Protein AF-A0AAI8VKL4-F1 (afdb_monomer_lite)

Sequence (130 aa):
MTPAQGNLREASFRRLFPVQVARALAAQLAIAVSLVHSQGIVHGDIHSGSILVKLDSTLDHLSVDQFREEYGKPEIVPIRRVDGQPLPPNVPSHAVMPLYLGKKAQDFTLDDARGLVLSDFGEAFAPGTE

Radius of gyration: 19.08 Å; chains: 1; bounding box: 37×41×52 Å

Foldseek 3Di:
DFDFLAFQVVQAPVHAADPVLVVLLVVVVVVQQVVCVVVLKHLQDDDRRQKTFGDPPCVVVDDPVRCCVVQNDWDKAADADPVRDDDDPPDDRIDTHDTNSDHHNHPDDSVRSVRIDGGDSVRMDGPPPD

InterPro domains:
  IPR000719 Protein kinase domain [PS50011] (1-130)
  IPR011009 Protein kinase-like domain superfamily [SSF56112] (5-124)

Secondary structure (DSSP, 8-state):
-PPEEEEHHHHTTT----HHHHHHHHHHHHHHHHHHHHTT-B-S---TTTEEEEPPGGGGG--HHHHHHHH-PPPEEE---TT-PPPPTTS-SEEEPPP--PPPGGG--HHHHHTEEE---TT-B-TT--

Organism: NCBI:txid933095

Structure (mmCIF, N/CA/C/O backbone):
data_AF-A0AAI8VKL4-F1
#
_entry.id   AF-A0AAI8VKL4-F1
#
loop_
_atom_site.group_PDB
_atom_site.id
_atom_site.type_symbol
_atom_site.label_atom_id
_atom_site.label_alt_id
_atom_site.label_comp_id
_atom_site.label_asym_id
_atom_site.label_entity_id
_atom_site.label_seq_id
_atom_site.pdbx_PDB_ins_code
_atom_site.Cartn_x
_atom_site.Cartn_y
_atom_site.Cartn_z
_atom_site.occupancy
_atom_site.B_iso_or_equiv
_atom_site.auth_seq_id
_atom_site.auth_comp_id
_atom_site.auth_asym_id
_atom_site.auth_atom_id
_atom_site.pdbx_PDB_model_num
ATOM 1 N N . MET A 1 1 ? 10.681 4.540 11.045 1.00 61.41 1 MET A N 1
ATOM 2 C CA . MET A 1 1 ? 9.247 4.309 10.764 1.00 61.41 1 MET A CA 1
ATOM 3 C C . MET A 1 1 ? 9.203 3.229 9.706 1.00 61.41 1 MET A C 1
ATOM 5 O O . MET A 1 1 ? 9.877 3.406 8.702 1.00 61.41 1 MET A O 1
ATOM 9 N N . THR A 1 2 ? 8.518 2.113 9.950 1.00 71.88 2 THR A N 1
ATOM 10 C CA . THR A 1 2 ? 8.463 1.019 8.971 1.00 71.88 2 THR A CA 1
ATOM 11 C C . THR A 1 2 ? 7.695 1.480 7.729 1.00 71.88 2 THR A C 1
ATOM 13 O O . THR A 1 2 ? 6.616 2.060 7.900 1.00 71.88 2 THR A O 1
ATOM 16 N N . PRO A 1 3 ? 8.229 1.289 6.510 1.00 80.25 3 PRO A N 1
ATOM 17 C CA . PRO A 1 3 ? 7.536 1.682 5.289 1.00 80.25 3 PRO A CA 1
ATOM 18 C C . PRO A 1 3 ? 6.210 0.925 5.130 1.00 80.25 3 PRO A C 1
ATOM 20 O O . PRO A 1 3 ? 6.002 -0.143 5.707 1.00 80.25 3 PRO A O 1
ATOM 23 N N . ALA A 1 4 ? 5.297 1.486 4.340 1.00 85.25 4 ALA A N 1
ATOM 24 C CA . ALA A 1 4 ? 4.115 0.756 3.904 1.00 85.25 4 ALA A CA 1
ATOM 25 C C . ALA A 1 4 ? 4.487 -0.234 2.791 1.00 85.25 4 ALA A C 1
ATOM 27 O O . ALA A 1 4 ? 5.263 0.088 1.895 1.00 85.25 4 ALA A O 1
ATOM 28 N N . GLN A 1 5 ? 3.898 -1.423 2.843 1.00 86.25 5 GLN A N 1
ATOM 29 C CA . GLN A 1 5 ? 4.032 -2.479 1.845 1.00 86.25 5 GLN A CA 1
ATOM 30 C C . GLN A 1 5 ? 3.258 -2.163 0.560 1.00 86.25 5 GLN A C 1
ATOM 32 O O . GLN A 1 5 ? 3.661 -2.554 -0.533 1.00 86.25 5 GLN A O 1
ATOM 37 N N . GLY A 1 6 ? 2.134 -1.463 0.694 1.00 89.94 6 GLY A N 1
ATOM 38 C CA . GLY A 1 6 ? 1.263 -1.074 -0.408 1.00 89.94 6 GLY A CA 1
ATOM 39 C C . GLY A 1 6 ? -0.116 -0.654 0.090 1.00 89.94 6 GLY A C 1
ATOM 40 O O . GLY A 1 6 ? -0.393 -0.689 1.293 1.00 89.94 6 GLY A O 1
ATOM 41 N N . ASN A 1 7 ? -0.980 -0.259 -0.845 1.00 93.81 7 ASN A N 1
ATOM 42 C CA . ASN A 1 7 ? -2.368 0.111 -0.570 1.00 93.81 7 ASN A CA 1
ATOM 43 C C . ASN A 1 7 ? -3.342 -1.055 -0.833 1.00 93.81 7 ASN A C 1
ATOM 45 O O . ASN A 1 7 ? -3.050 -1.993 -1.585 1.00 93.81 7 ASN A O 1
ATOM 49 N N . LEU A 1 8 ? -4.536 -0.995 -0.234 1.00 95.00 8 LEU A N 1
ATOM 50 C CA . LEU A 1 8 ? -5.555 -2.033 -0.417 1.00 95.00 8 LEU A CA 1
ATOM 51 C C . LEU A 1 8 ? -6.110 -2.085 -1.850 1.00 95.00 8 LEU A C 1
ATOM 53 O O . LEU A 1 8 ? -6.595 -3.140 -2.272 1.00 95.00 8 LEU A O 1
ATOM 57 N N . ARG A 1 9 ? -6.043 -0.987 -2.615 1.00 94.69 9 ARG A N 1
ATOM 58 C CA . ARG A 1 9 ? -6.493 -0.940 -4.018 1.00 94.69 9 ARG A CA 1
ATOM 59 C C . ARG A 1 9 ? -5.671 -1.878 -4.901 1.00 94.69 9 ARG A C 1
ATOM 61 O O . ARG A 1 9 ? -6.241 -2.655 -5.662 1.00 94.69 9 ARG A O 1
ATOM 68 N N . GLU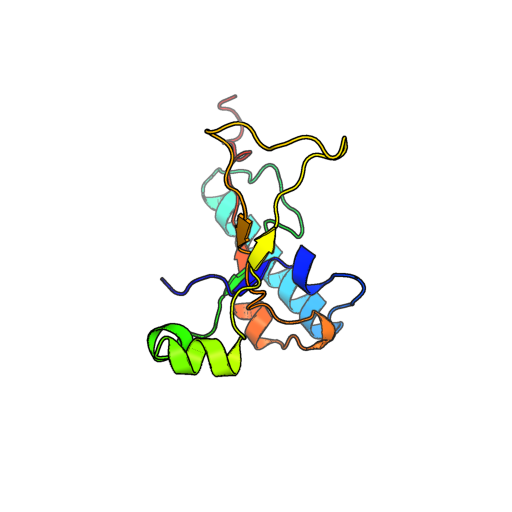 A 1 10 ? -4.350 -1.841 -4.780 1.00 92.12 10 GLU A N 1
ATOM 69 C CA . GLU A 1 10 ? -3.447 -2.730 -5.512 1.00 92.12 10 GLU A CA 1
ATOM 70 C C . GLU A 1 10 ? -3.567 -4.175 -5.024 1.00 92.12 10 GLU A C 1
ATOM 72 O O . GLU A 1 10 ? -3.681 -5.091 -5.838 1.00 92.12 10 GLU A O 1
ATOM 77 N N . ALA A 1 11 ? -3.643 -4.381 -3.703 1.00 92.94 11 ALA A N 1
ATOM 78 C CA . ALA A 1 11 ? -3.808 -5.713 -3.120 1.00 92.94 11 ALA A CA 1
ATOM 79 C C . ALA A 1 11 ? -5.084 -6.423 -3.605 1.00 92.94 11 ALA A C 1
ATOM 81 O O . ALA A 1 11 ? -5.086 -7.634 -3.841 1.00 92.94 11 ALA A O 1
ATOM 82 N N . SER A 1 12 ? -6.181 -5.678 -3.764 1.00 92.75 12 SER A N 1
ATOM 83 C CA . SER A 1 12 ? -7.497 -6.212 -4.136 1.00 92.75 12 SER A CA 1
ATOM 84 C C . SER A 1 12 ? -7.752 -6.292 -5.641 1.00 92.75 12 SER A C 1
ATOM 86 O O . SER A 1 12 ? -8.855 -6.660 -6.051 1.00 92.75 12 SER A O 1
ATOM 88 N N . PHE A 1 13 ? -6.760 -6.019 -6.497 1.00 88.88 13 PHE A N 1
ATOM 89 C CA . PHE A 1 13 ? -6.954 -6.066 -7.946 1.00 88.88 13 PHE A CA 1
ATOM 90 C C . PHE A 1 13 ? -7.457 -7.446 -8.411 1.00 88.88 13 PHE A C 1
ATOM 92 O O . PHE A 1 13 ? -6.710 -8.423 -8.482 1.00 88.88 13 PHE A O 1
ATOM 99 N N . ARG A 1 14 ? -8.759 -7.520 -8.735 1.00 87.75 14 ARG A N 1
ATOM 100 C CA . ARG A 1 14 ? -9.504 -8.744 -9.096 1.00 87.75 14 ARG A CA 1
ATOM 101 C C . ARG A 1 14 ? -9.530 -9.839 -8.019 1.00 87.75 14 ARG A C 1
ATOM 103 O O . ARG A 1 14 ? -9.850 -10.982 -8.342 1.00 87.75 14 ARG A O 1
ATOM 110 N N . ARG A 1 15 ? -9.211 -9.525 -6.760 1.00 92.00 15 ARG A N 1
ATOM 111 C CA . ARG A 1 15 ? -9.158 -10.474 -5.634 1.00 92.00 15 ARG A CA 1
ATOM 112 C C . ARG A 1 15 ? -9.965 -9.955 -4.447 1.00 92.00 15 ARG A C 1
ATOM 114 O O . ARG A 1 15 ? -10.158 -8.756 -4.294 1.00 92.00 15 ARG A O 1
ATOM 121 N N . LEU A 1 16 ? -10.421 -10.871 -3.598 1.00 95.06 16 LEU A N 1
ATOM 122 C CA . LEU A 1 16 ? -11.138 -10.545 -2.366 1.00 95.06 16 LEU A CA 1
ATOM 123 C C . LEU A 1 16 ? -10.290 -10.926 -1.157 1.00 95.06 16 LEU A C 1
ATOM 125 O O . LEU A 1 16 ? -9.576 -11.929 -1.185 1.00 95.06 16 LEU A O 1
ATOM 129 N N . PHE A 1 17 ? -10.401 -10.136 -0.093 1.00 97.12 17 PHE A N 1
ATOM 130 C CA . PHE A 1 17 ? -9.826 -10.483 1.202 1.00 97.12 17 PHE A CA 1
ATOM 131 C C . PHE A 1 17 ? -10.620 -11.631 1.838 1.00 97.12 17 PHE A C 1
ATOM 133 O O . PHE A 1 17 ? -11.848 -11.677 1.691 1.00 97.12 17 PHE A O 1
ATOM 140 N N . PRO A 1 18 ? -9.974 -12.522 2.610 1.00 98.06 18 PRO A N 1
ATOM 141 C CA . PRO A 1 18 ? -10.692 -13.439 3.482 1.00 98.06 18 PRO A CA 1
ATOM 142 C C . PRO A 1 18 ? -11.652 -12.667 4.395 1.00 98.06 18 PRO A C 1
ATOM 144 O O . PRO A 1 18 ? -11.296 -11.625 4.941 1.00 98.06 18 PRO A O 1
ATOM 147 N N . VAL A 1 19 ? -12.869 -13.178 4.607 1.00 98.06 19 VAL A N 1
ATOM 148 C CA . VAL A 1 19 ? -13.931 -12.442 5.328 1.00 98.06 19 VAL A CA 1
ATOM 149 C C . VAL A 1 19 ? -13.509 -11.959 6.722 1.00 98.06 19 VAL A C 1
ATOM 151 O O . VAL A 1 19 ? -13.876 -10.864 7.144 1.00 98.06 19 VAL A O 1
ATOM 154 N N . GLN A 1 20 ? -12.703 -12.750 7.434 1.00 98.31 20 GLN A N 1
ATOM 155 C CA . GLN A 1 20 ? -12.194 -12.384 8.759 1.00 98.31 20 GLN A CA 1
ATOM 156 C C . GLN A 1 20 ? -11.184 -11.232 8.682 1.00 98.31 20 GLN A C 1
ATOM 158 O O . GLN A 1 20 ? -11.222 -10.327 9.510 1.00 98.31 20 GLN A O 1
ATOM 163 N N . VAL A 1 21 ? -10.338 -11.225 7.650 1.00 97.62 21 VAL A N 1
ATOM 164 C CA . VAL A 1 21 ? -9.383 -10.145 7.376 1.00 97.62 21 VAL A CA 1
ATOM 165 C C . VAL A 1 21 ? -10.120 -8.876 6.971 1.00 97.62 21 VAL A C 1
ATOM 167 O O . VAL A 1 21 ? -9.843 -7.820 7.524 1.00 97.62 21 VAL A O 1
ATOM 170 N N . ALA A 1 22 ? -11.105 -8.971 6.074 1.00 97.50 22 ALA A N 1
ATOM 171 C CA . ALA A 1 22 ? -11.922 -7.826 5.672 1.00 97.50 22 ALA A CA 1
ATOM 172 C C . ALA A 1 22 ? -12.605 -7.165 6.881 1.00 97.50 22 ALA A C 1
ATOM 174 O O . ALA A 1 22 ? -12.603 -5.943 7.012 1.00 97.50 22 ALA A O 1
ATOM 175 N N . ARG A 1 23 ? -13.135 -7.976 7.808 1.00 98.25 23 ARG A N 1
ATOM 176 C CA . ARG A 1 23 ? -13.722 -7.487 9.061 1.00 98.25 23 ARG A CA 1
ATOM 177 C C . ARG A 1 23 ? -12.686 -6.800 9.952 1.00 98.25 23 ARG A C 1
ATOM 179 O O . ARG A 1 23 ? -12.983 -5.746 10.507 1.00 98.25 23 ARG A O 1
ATOM 186 N N . ALA A 1 24 ? -11.491 -7.376 10.080 1.00 98.06 24 ALA A N 1
ATOM 187 C CA . ALA A 1 24 ? -10.406 -6.780 10.854 1.00 98.06 24 ALA A CA 1
ATOM 188 C C . ALA A 1 24 ? -9.941 -5.443 10.252 1.00 98.06 24 ALA A C 1
ATOM 190 O O . ALA A 1 24 ? -9.838 -4.464 10.983 1.00 98.06 24 ALA A O 1
ATOM 191 N N . LEU A 1 25 ? -9.751 -5.371 8.930 1.00 97.56 25 LEU A N 1
ATOM 192 C CA . LEU A 1 25 ? -9.403 -4.139 8.212 1.00 97.56 25 LEU A CA 1
ATOM 193 C C . LEU A 1 25 ? -10.468 -3.054 8.407 1.00 97.56 25 LEU A C 1
ATOM 195 O O . LEU A 1 25 ? -10.130 -1.920 8.729 1.00 97.56 25 LEU A O 1
ATOM 199 N N . ALA A 1 26 ? -11.753 -3.401 8.280 1.00 97.75 26 ALA A N 1
ATOM 200 C CA . ALA A 1 26 ? -12.849 -2.460 8.507 1.00 97.75 26 ALA A CA 1
ATOM 201 C C . A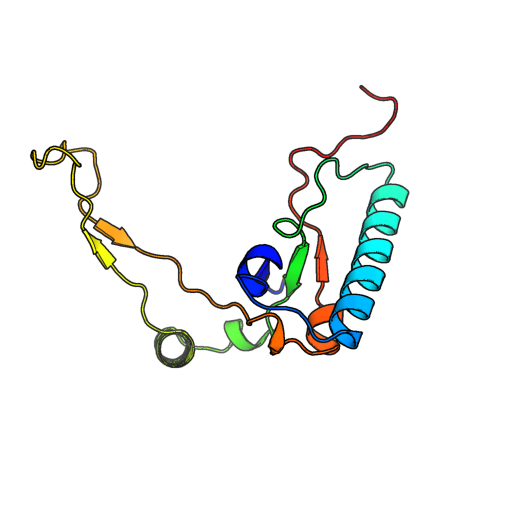LA A 1 26 ? -12.865 -1.923 9.950 1.00 97.75 26 ALA A C 1
ATOM 203 O O . ALA A 1 26 ? -13.037 -0.724 10.162 1.00 97.75 26 ALA A O 1
ATOM 204 N N . ALA A 1 27 ? -12.639 -2.793 10.941 1.00 98.06 27 ALA A N 1
ATOM 205 C CA . ALA A 1 27 ? -12.549 -2.386 12.340 1.00 98.06 27 ALA A CA 1
ATOM 206 C C . ALA A 1 27 ? -11.346 -1.461 12.601 1.00 98.06 27 ALA A C 1
ATOM 208 O O . ALA A 1 27 ? -11.497 -0.437 13.263 1.00 98.06 27 ALA A O 1
ATOM 209 N N . GLN A 1 28 ? -10.169 -1.783 12.056 1.00 97.94 28 GLN A N 1
ATOM 210 C CA . GLN A 1 28 ? -8.968 -0.953 12.198 1.00 97.94 28 GLN A CA 1
ATOM 211 C C . GLN A 1 28 ? -9.120 0.402 11.500 1.00 97.94 28 GLN A C 1
ATOM 213 O O . GLN A 1 28 ? -8.741 1.424 12.069 1.00 97.94 28 GLN A O 1
ATOM 218 N N . LEU A 1 29 ? -9.749 0.440 10.321 1.00 98.12 29 LEU A N 1
ATOM 219 C CA . LEU A 1 29 ? -10.065 1.690 9.635 1.00 98.12 29 LEU A CA 1
ATOM 220 C C . LEU A 1 29 ? -10.997 2.569 10.476 1.00 98.12 29 LEU A C 1
ATOM 222 O O . LEU A 1 29 ? -10.725 3.753 10.640 1.00 98.12 29 LEU A O 1
ATOM 226 N N . ALA A 1 30 ? -12.061 2.002 11.052 1.00 98.25 30 ALA A N 1
ATOM 227 C CA . ALA A 1 30 ? -12.974 2.755 11.912 1.00 98.25 30 ALA A CA 1
ATOM 228 C C . ALA A 1 30 ? -12.254 3.359 13.134 1.00 98.25 30 ALA A C 1
ATOM 230 O O . ALA A 1 30 ? -12.511 4.508 13.493 1.00 98.25 30 ALA A O 1
ATOM 231 N N . ILE A 1 31 ? -11.313 2.620 13.734 1.00 98.12 31 ILE A N 1
ATOM 232 C CA . ILE A 1 31 ? -10.465 3.125 14.824 1.00 98.12 31 ILE A CA 1
ATOM 233 C C . ILE A 1 31 ? -9.575 4.274 14.332 1.00 98.12 31 ILE A C 1
ATOM 235 O O . ILE A 1 31 ? -9.547 5.326 14.966 1.00 98.12 31 ILE A O 1
ATOM 239 N N . ALA A 1 32 ? -8.884 4.109 13.200 1.00 97.62 32 ALA A N 1
ATOM 240 C CA . ALA A 1 32 ? -8.018 5.145 12.636 1.00 97.62 32 ALA A CA 1
ATOM 241 C C . ALA A 1 32 ? -8.795 6.436 12.330 1.00 97.62 32 ALA A C 1
ATOM 243 O O . ALA A 1 32 ? -8.363 7.522 12.706 1.00 97.62 32 ALA A O 1
ATOM 244 N N . VAL A 1 33 ? -9.980 6.316 11.728 1.00 98.06 33 VAL A N 1
ATOM 245 C CA . VAL A 1 33 ? -10.874 7.450 11.454 1.00 98.06 33 VAL A CA 1
ATOM 246 C C . VAL A 1 33 ? -11.335 8.115 12.749 1.00 98.06 33 VAL A C 1
ATOM 248 O O . VAL A 1 33 ? -11.297 9.337 12.853 1.00 98.06 33 VAL A O 1
ATOM 251 N N . SER A 1 34 ? -11.704 7.336 13.770 1.00 98.25 34 SER A N 1
ATOM 252 C CA . SER A 1 34 ? -12.069 7.888 15.079 1.00 98.25 34 SER A CA 1
ATOM 253 C C . SER A 1 34 ? -10.924 8.679 15.719 1.00 98.25 34 SER A C 1
ATOM 255 O O . SER A 1 34 ? -11.188 9.687 16.370 1.00 98.25 34 SER A O 1
ATOM 257 N N . LEU A 1 35 ? -9.674 8.240 15.550 1.00 97.75 35 LEU A N 1
ATOM 258 C CA . LEU A 1 35 ? -8.495 8.960 16.039 1.00 97.75 35 LEU A CA 1
ATOM 259 C C . LEU A 1 35 ? -8.263 10.259 15.263 1.00 97.75 35 LEU A C 1
ATOM 261 O O . LEU A 1 35 ? -7.974 11.284 15.870 1.00 97.75 35 LEU A O 1
ATOM 265 N N . VAL A 1 36 ? -8.423 10.243 13.938 1.00 97.69 36 VAL A N 1
ATOM 266 C CA . VAL A 1 36 ? -8.348 11.456 13.106 1.00 97.69 36 VAL A CA 1
ATOM 267 C C . VAL A 1 36 ? -9.416 12.465 13.542 1.00 97.69 36 VAL A C 1
ATOM 269 O O . VAL A 1 36 ? -9.102 13.619 13.831 1.00 97.69 36 VAL A O 1
ATOM 272 N N . HIS A 1 37 ? -10.656 12.006 13.717 1.00 97.25 37 HIS A N 1
ATOM 273 C CA . HIS A 1 37 ? -11.763 12.844 14.177 1.00 97.25 37 HIS A CA 1
ATOM 274 C C . HIS A 1 37 ? -11.541 13.395 15.590 1.00 97.25 37 HIS A C 1
ATOM 276 O O . HIS A 1 37 ? -11.910 14.536 15.862 1.00 97.25 37 HIS A O 1
ATOM 282 N N . SER A 1 38 ? -10.906 12.639 16.495 1.00 97.62 38 SER A N 1
ATOM 283 C CA . SER A 1 38 ? -10.606 13.137 17.844 1.00 97.62 38 SER A CA 1
ATOM 284 C C . SER A 1 38 ? -9.574 14.270 17.851 1.00 97.62 38 SER A C 1
ATOM 286 O O . SER A 1 38 ? -9.458 14.966 18.853 1.00 97.62 38 SER A O 1
ATOM 288 N N . GLN A 1 39 ? -8.824 14.452 16.759 1.00 96.50 39 GLN A N 1
ATOM 289 C CA . GLN A 1 39 ? -7.934 15.600 16.556 1.00 96.50 39 GLN A CA 1
ATOM 290 C C . GLN A 1 39 ? -8.642 16.790 15.887 1.00 96.50 39 GLN A C 1
ATOM 292 O O . GLN A 1 39 ? -7.990 17.769 15.541 1.00 96.50 39 GLN A O 1
ATOM 297 N N . GLY A 1 40 ? -9.964 16.720 15.687 1.00 96.06 40 GLY A N 1
ATOM 298 C CA . GLY A 1 40 ? -10.730 17.763 15.002 1.00 96.06 40 GLY A CA 1
ATOM 299 C C . GLY A 1 40 ? -10.498 17.807 13.491 1.00 96.06 40 GLY A C 1
ATOM 300 O O . GLY A 1 40 ? -10.762 18.829 12.869 1.00 96.06 40 GLY A O 1
ATOM 301 N N . ILE A 1 41 ? -9.998 16.717 1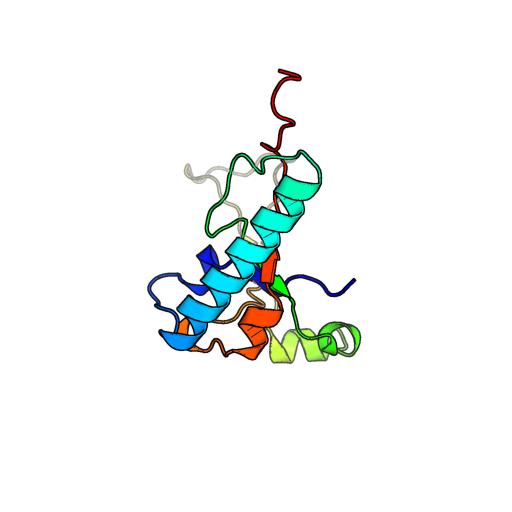2.903 1.00 97.00 41 ILE A N 1
ATOM 302 C CA . ILE A 1 41 ? -9.697 16.610 11.473 1.00 97.00 41 ILE A CA 1
ATOM 303 C C . ILE A 1 41 ? -10.714 15.667 10.830 1.00 97.00 41 ILE A C 1
ATOM 305 O O . ILE A 1 41 ? -11.042 14.624 11.391 1.00 97.00 41 ILE A O 1
ATOM 309 N N . VAL A 1 42 ? -11.190 16.004 9.637 1.00 97.38 42 VAL A N 1
ATOM 310 C CA . VAL A 1 42 ? -11.910 15.102 8.734 1.00 97.38 42 VAL A CA 1
ATOM 311 C C . VAL A 1 42 ? -10.969 14.756 7.588 1.00 97.38 42 VAL A C 1
ATOM 313 O O . VAL A 1 42 ? -10.340 15.639 7.019 1.00 97.38 42 VAL A O 1
ATOM 316 N N . HIS A 1 43 ? -10.850 13.470 7.253 1.00 97.75 43 HIS A N 1
ATOM 317 C CA . HIS A 1 43 ? -9.913 13.013 6.219 1.00 97.75 43 HIS A CA 1
ATOM 318 C C . HIS A 1 43 ? -10.270 13.509 4.805 1.00 97.75 43 HIS A C 1
ATOM 320 O O . HIS A 1 43 ? -9.383 13.696 3.982 1.00 97.75 43 HIS A O 1
ATOM 326 N N . GLY A 1 44 ? -11.560 13.673 4.501 1.00 95.94 44 GLY A N 1
ATOM 327 C CA . GLY A 1 44 ? -12.045 14.192 3.214 1.00 95.94 44 GLY A CA 1
ATOM 328 C C . GLY A 1 44 ? -12.085 13.172 2.072 1.00 95.94 44 GLY A C 1
ATOM 329 O O . GLY A 1 44 ? -13.079 13.129 1.359 1.00 95.94 44 GLY A O 1
ATOM 330 N N . ASP A 1 45 ? -11.084 12.291 1.959 1.00 96.69 45 ASP A N 1
ATOM 331 C CA . ASP A 1 45 ? -10.996 11.320 0.848 1.00 96.69 45 ASP A CA 1
ATOM 332 C C . ASP A 1 45 ? -10.593 9.887 1.274 1.00 96.69 45 ASP A C 1
ATOM 334 O O . ASP A 1 45 ? -9.485 9.393 1.045 1.00 96.69 45 ASP A O 1
ATOM 338 N N . ILE A 1 46 ? -11.488 9.192 1.985 1.00 97.38 46 ILE A N 1
ATOM 339 C CA . ILE A 1 46 ? -11.236 7.803 2.406 1.00 97.38 46 ILE A CA 1
ATOM 340 C C . ILE A 1 46 ? -11.591 6.845 1.270 1.00 97.38 46 ILE A C 1
ATOM 342 O O . ILE A 1 46 ? -12.758 6.664 0.920 1.00 97.38 46 ILE A O 1
ATOM 346 N N . HIS A 1 47 ? -10.586 6.132 0.770 1.00 95.62 47 HIS A N 1
ATOM 347 C CA . HIS A 1 47 ? -10.737 5.132 -0.278 1.00 95.62 47 HIS A CA 1
ATOM 348 C C . HIS A 1 47 ? -9.663 4.038 -0.165 1.00 95.62 47 HIS A C 1
ATOM 350 O O . HIS A 1 47 ? -8.677 4.169 0.552 1.00 95.62 47 HIS A O 1
ATOM 356 N N . SER A 1 48 ? -9.803 2.934 -0.904 1.00 94.69 48 SER A N 1
ATOM 357 C CA . SER A 1 48 ? -8.851 1.805 -0.822 1.00 94.69 48 SER A CA 1
ATOM 358 C C . SER A 1 48 ? -7.393 2.157 -1.168 1.00 94.69 48 SER A C 1
ATOM 360 O O . SER A 1 48 ? -6.490 1.425 -0.768 1.00 94.69 48 SER A O 1
ATOM 362 N N . GLY A 1 49 ? -7.148 3.263 -1.883 1.00 94.19 49 GLY A N 1
ATOM 363 C CA . GLY A 1 49 ? -5.803 3.769 -2.182 1.00 94.19 49 GLY A CA 1
ATOM 364 C C . GLY A 1 49 ? -5.128 4.505 -1.018 1.00 94.19 49 GLY A C 1
ATOM 365 O O . GLY A 1 49 ? -3.905 4.527 -0.955 1.00 94.19 49 GLY A O 1
ATOM 366 N N . SER A 1 50 ? -5.913 5.037 -0.076 1.00 96.56 50 SER A N 1
ATOM 367 C CA . SER A 1 50 ? -5.444 5.790 1.099 1.00 96.56 50 SER A CA 1
ATOM 368 C C . SER A 1 50 ? -5.311 4.900 2.337 1.00 96.56 50 SER A C 1
ATOM 370 O O . SER A 1 50 ? -4.829 5.331 3.382 1.00 96.56 50 SER A O 1
ATOM 372 N N . ILE A 1 51 ? -5.696 3.626 2.215 1.00 96.69 51 ILE A N 1
ATOM 373 C CA . ILE A 1 51 ? -5.527 2.611 3.250 1.00 96.69 51 ILE A CA 1
ATOM 374 C C . ILE A 1 51 ? -4.300 1.777 2.900 1.00 96.69 51 ILE A C 1
ATOM 376 O O . ILE A 1 51 ? -4.311 0.993 1.946 1.00 96.69 51 ILE A O 1
ATOM 380 N N . LEU A 1 52 ? -3.250 1.952 3.691 1.00 94.94 52 LEU A N 1
ATOM 381 C CA . LEU A 1 52 ? -1.971 1.276 3.555 1.00 94.94 52 LEU A CA 1
ATOM 382 C C . LEU A 1 52 ? -1.833 0.150 4.574 1.00 94.94 52 LEU A C 1
ATOM 384 O O . LEU A 1 52 ? -2.509 0.116 5.603 1.00 94.94 52 LEU A O 1
ATOM 388 N N . VAL A 1 53 ? -0.906 -0.757 4.298 1.00 92.31 53 VAL A N 1
ATOM 389 C CA . VAL A 1 53 ? -0.531 -1.857 5.189 1.00 92.31 53 VAL A CA 1
ATOM 390 C C . VAL A 1 53 ? 0.954 -1.732 5.464 1.00 92.31 53 VAL A C 1
ATOM 392 O O . VAL A 1 53 ? 1.733 -1.544 4.529 1.00 92.31 53 VAL A O 1
ATOM 395 N N . LYS A 1 54 ? 1.360 -1.782 6.732 1.00 89.44 54 LYS A N 1
ATOM 396 C CA . LYS A 1 54 ? 2.778 -1.779 7.098 1.00 89.44 54 LYS A CA 1
ATOM 397 C C . LYS A 1 54 ? 3.479 -2.987 6.506 1.00 89.44 54 LYS A C 1
ATOM 399 O O . LYS A 1 54 ? 2.942 -4.086 6.480 1.00 89.44 54 LYS A O 1
ATOM 404 N N . LEU A 1 55 ? 4.690 -2.740 6.050 1.00 82.31 55 LEU A N 1
ATOM 405 C CA . LEU A 1 55 ? 5.612 -3.772 5.631 1.00 82.31 55 LEU A CA 1
ATOM 406 C C . LEU A 1 55 ? 6.271 -4.382 6.857 1.00 82.31 55 LEU A C 1
ATOM 408 O O . LEU A 1 55 ? 6.478 -3.684 7.852 1.00 82.31 55 LEU A O 1
ATOM 412 N N . ASP A 1 56 ? 6.608 -5.663 6.792 1.00 73.62 56 ASP A N 1
ATOM 413 C CA . ASP A 1 56 ? 7.422 -6.264 7.838 1.00 73.62 56 ASP A CA 1
ATOM 414 C C . ASP A 1 56 ? 8.780 -5.556 7.919 1.00 73.62 56 ASP A C 1
ATOM 416 O O . ASP A 1 56 ? 9.362 -5.129 6.918 1.00 73.62 56 ASP A O 1
ATOM 420 N N . SER A 1 57 ? 9.303 -5.418 9.139 1.00 69.81 57 SER A N 1
ATOM 421 C CA . SER A 1 57 ? 10.548 -4.687 9.419 1.00 69.81 57 SER A CA 1
ATOM 422 C C . SER A 1 57 ? 11.805 -5.348 8.845 1.00 69.81 57 SER A C 1
ATOM 424 O O . SER A 1 57 ? 12.907 -4.849 9.047 1.00 69.81 57 SER A O 1
ATOM 426 N N . THR A 1 58 ? 11.667 -6.483 8.162 1.00 76.00 58 THR A N 1
ATOM 427 C CA . THR A 1 58 ? 12.776 -7.272 7.620 1.00 76.00 58 THR A CA 1
ATOM 428 C C . THR A 1 58 ? 13.465 -6.603 6.441 1.00 76.00 58 THR A C 1
ATOM 430 O O . THR A 1 58 ? 14.614 -6.928 6.153 1.00 76.00 58 THR A O 1
ATOM 433 N N . LEU A 1 59 ? 12.811 -5.641 5.791 1.00 80.88 59 LEU A N 1
ATOM 434 C CA . LEU A 1 59 ? 13.368 -4.961 4.627 1.00 80.88 59 LEU A CA 1
ATOM 435 C C . LEU A 1 59 ? 14.669 -4.212 4.916 1.00 80.88 59 LEU A C 1
ATOM 437 O O . LEU A 1 59 ? 15.581 -4.245 4.094 1.00 80.88 59 LEU A O 1
ATOM 441 N N . ASP A 1 60 ? 14.793 -3.629 6.109 1.00 82.69 60 ASP A N 1
ATOM 442 C CA . ASP A 1 60 ? 16.013 -2.944 6.553 1.00 82.69 60 ASP A CA 1
ATOM 443 C C . ASP A 1 60 ? 17.190 -3.917 6.784 1.00 82.69 60 ASP A C 1
ATOM 445 O O . ASP A 1 60 ? 18.322 -3.491 7.015 1.00 82.69 60 ASP A O 1
ATOM 449 N N . HIS A 1 61 ? 16.944 -5.231 6.742 1.00 87.38 61 HIS A N 1
ATOM 450 C CA . HIS A 1 61 ? 17.951 -6.278 6.933 1.00 87.38 61 HIS A CA 1
ATOM 451 C C . HIS A 1 61 ? 18.413 -6.929 5.625 1.00 87.38 61 HIS A C 1
ATOM 453 O O . HIS A 1 61 ? 19.357 -7.720 5.650 1.00 87.38 61 HIS A O 1
ATOM 459 N N . LEU A 1 62 ? 17.779 -6.613 4.493 1.00 89.06 62 LEU A N 1
ATOM 460 C CA . LEU A 1 62 ? 18.137 -7.172 3.193 1.00 89.06 62 LEU A CA 1
ATOM 461 C C . LEU A 1 62 ? 19.236 -6.339 2.526 1.00 89.06 62 LEU A C 1
ATOM 463 O O . LEU A 1 62 ? 19.158 -5.113 2.445 1.00 89.06 62 LEU A O 1
ATOM 467 N N . SER A 1 63 ? 20.248 -7.008 1.972 1.00 92.62 63 SER A N 1
ATOM 468 C CA . SER A 1 63 ? 21.124 -6.374 0.986 1.00 92.62 63 SER A CA 1
ATOM 469 C C . SER A 1 63 ? 20.353 -6.088 -0.310 1.00 92.62 63 SER A C 1
ATOM 471 O O . SER A 1 63 ? 19.310 -6.684 -0.577 1.00 92.62 63 SER A O 1
ATOM 473 N N . VAL A 1 64 ? 20.885 -5.213 -1.169 1.00 90.94 64 VAL A N 1
ATOM 474 C CA . VAL A 1 64 ? 20.265 -4.916 -2.477 1.00 90.94 64 VAL A CA 1
ATOM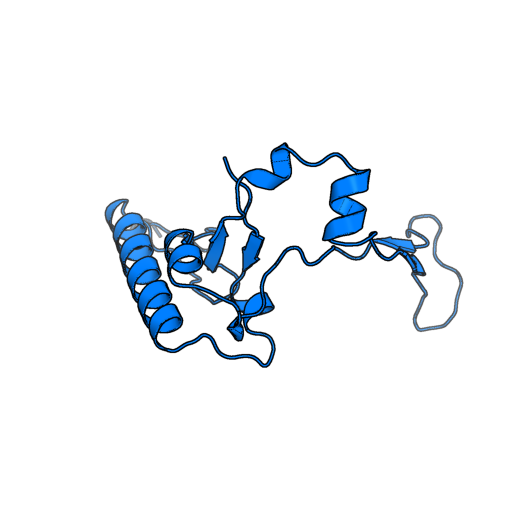 475 C C . VAL A 1 64 ? 20.098 -6.177 -3.331 1.00 90.94 64 VAL A C 1
ATOM 477 O O . VAL A 1 64 ? 19.110 -6.300 -4.055 1.00 90.94 64 VAL A O 1
ATOM 480 N N . ASP A 1 65 ? 21.043 -7.115 -3.256 1.00 93.00 65 ASP A N 1
ATOM 481 C CA . ASP A 1 65 ? 20.975 -8.354 -4.029 1.00 93.00 65 ASP A CA 1
ATOM 482 C C . ASP A 1 65 ? 19.930 -9.319 -3.460 1.00 93.00 65 ASP A C 1
ATOM 484 O O . ASP A 1 65 ? 19.145 -9.862 -4.232 1.00 93.00 65 ASP A O 1
ATOM 488 N N . GLN A 1 66 ? 19.837 -9.447 -2.131 1.00 93.12 66 GLN A N 1
ATOM 489 C CA . GLN A 1 66 ? 18.788 -10.243 -1.476 1.00 93.12 66 GLN A CA 1
ATOM 490 C C . GLN A 1 66 ? 17.394 -9.673 -1.753 1.00 93.12 66 GLN A C 1
ATOM 492 O O . GLN A 1 66 ? 16.485 -10.409 -2.119 1.00 93.12 66 GLN A O 1
ATOM 497 N N . PHE A 1 67 ? 17.242 -8.350 -1.670 1.00 89.69 67 PHE A N 1
ATOM 498 C CA . PHE A 1 67 ? 16.004 -7.666 -2.030 1.00 89.69 67 PHE A CA 1
ATOM 499 C C . PHE A 1 67 ? 15.584 -7.976 -3.473 1.00 89.69 67 PHE A C 1
ATOM 501 O O . PHE A 1 67 ? 14.418 -8.251 -3.742 1.00 89.69 67 PHE A O 1
ATOM 508 N N . ARG A 1 68 ? 16.531 -7.964 -4.418 1.00 90.38 68 ARG A N 1
ATOM 509 C CA . ARG A 1 68 ? 16.255 -8.280 -5.827 1.00 90.38 68 ARG A CA 1
ATOM 510 C C . ARG A 1 68 ? 15.959 -9.754 -6.068 1.00 90.38 68 ARG A C 1
ATOM 512 O O . ARG A 1 68 ? 15.265 -10.067 -7.031 1.00 90.38 68 ARG A O 1
ATOM 519 N N . GLU A 1 69 ? 16.517 -10.644 -5.259 1.00 91.69 69 GLU A N 1
ATOM 520 C CA . GLU A 1 69 ? 16.218 -12.073 -5.315 1.00 91.69 69 GLU A CA 1
ATOM 521 C C . GLU A 1 69 ? 14.801 -12.362 -4.804 1.00 91.69 69 GLU A C 1
ATOM 523 O O . GLU A 1 69 ? 14.075 -13.132 -5.427 1.00 91.69 69 GLU A O 1
ATOM 528 N N . GLU A 1 70 ? 14.376 -11.681 -3.739 1.00 88.12 70 GLU A N 1
ATOM 529 C CA . GLU A 1 70 ? 13.051 -11.850 -3.137 1.00 88.12 70 GLU A CA 1
ATOM 530 C C . GLU A 1 70 ? 11.935 -11.146 -3.929 1.00 88.12 70 GLU A C 1
ATOM 532 O O . GLU A 1 70 ? 10.913 -11.756 -4.244 1.00 88.12 70 GLU A O 1
ATOM 537 N N . TYR A 1 71 ? 12.130 -9.874 -4.288 1.00 86.94 71 TYR A N 1
ATOM 538 C CA . TYR A 1 71 ? 11.095 -9.020 -4.892 1.00 86.94 71 TYR A CA 1
ATOM 539 C C . TYR A 1 71 ? 1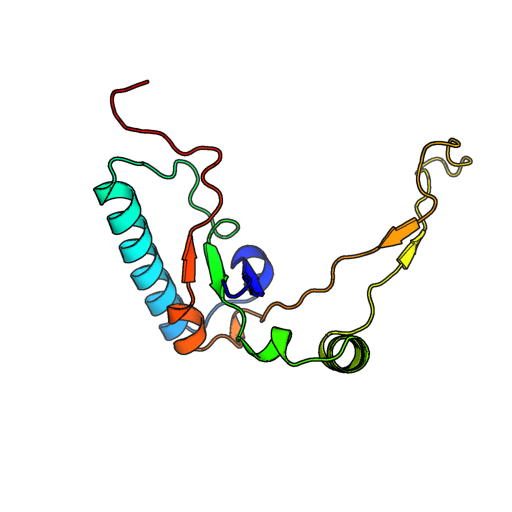1.270 -8.796 -6.398 1.00 86.94 71 TYR A C 1
ATOM 541 O O . TYR A 1 71 ? 10.408 -8.203 -7.050 1.00 86.94 71 TYR A O 1
ATOM 549 N N . GLY A 1 72 ? 12.372 -9.277 -6.971 1.00 90.50 72 GLY A N 1
ATOM 550 C CA . GLY A 1 72 ? 12.703 -9.109 -8.381 1.00 90.50 72 GLY A CA 1
ATOM 551 C C . GLY A 1 72 ? 13.534 -7.859 -8.682 1.00 90.50 72 GLY A C 1
ATOM 552 O O . GLY A 1 72 ? 13.799 -6.999 -7.841 1.00 90.50 72 GLY A O 1
ATOM 553 N N . LYS A 1 73 ? 13.978 -7.755 -9.939 1.00 90.94 73 LYS A N 1
ATOM 554 C CA . LYS A 1 73 ? 14.674 -6.570 -10.459 1.00 90.94 73 LYS A CA 1
ATOM 555 C C . LYS A 1 73 ? 13.661 -5.625 -11.109 1.00 90.94 73 LYS A C 1
ATOM 557 O O . LYS A 1 73 ? 12.765 -6.120 -11.791 1.00 90.94 73 LYS A O 1
ATOM 562 N N . PRO A 1 74 ? 13.810 -4.296 -10.958 1.00 89.44 74 PRO A N 1
ATOM 563 C CA . PRO A 1 74 ? 12.941 -3.345 -11.640 1.00 89.44 74 PRO A CA 1
ATOM 564 C C . PRO A 1 74 ? 12.971 -3.556 -13.153 1.00 89.44 74 PRO A C 1
ATOM 566 O O . PRO A 1 74 ? 14.040 -3.750 -13.740 1.00 89.44 74 PRO A O 1
ATOM 569 N N . GLU A 1 75 ? 11.803 -3.500 -13.782 1.00 92.50 75 GLU A N 1
ATOM 570 C CA . GLU A 1 75 ? 11.692 -3.590 -15.234 1.00 92.50 75 GLU A CA 1
ATOM 571 C C . GLU A 1 75 ? 12.024 -2.233 -15.862 1.00 92.50 75 GLU A C 1
ATOM 573 O O . GLU A 1 75 ? 11.534 -1.195 -15.417 1.00 92.50 75 GLU A O 1
ATOM 578 N N . ILE A 1 76 ? 12.855 -2.234 -16.905 1.00 95.06 76 ILE A N 1
ATOM 579 C CA . ILE A 1 76 ? 13.165 -1.034 -17.685 1.00 95.06 76 ILE A CA 1
ATOM 580 C C . ILE A 1 76 ? 12.423 -1.134 -19.011 1.00 95.06 76 ILE A C 1
ATOM 582 O O . ILE A 1 76 ? 12.686 -2.036 -19.806 1.00 95.06 76 ILE A O 1
ATOM 586 N N . VAL A 1 77 ? 11.527 -0.184 -19.266 1.00 96.19 77 VAL A N 1
ATOM 587 C CA . VAL A 1 77 ? 10.711 -0.141 -20.482 1.00 96.19 77 VAL A CA 1
ATOM 588 C C . VAL A 1 77 ? 11.105 1.054 -21.354 1.00 96.19 77 VAL A C 1
ATOM 590 O O . VAL A 1 77 ? 11.350 2.142 -20.827 1.00 96.19 77 VAL A O 1
ATOM 593 N N . PRO A 1 78 ? 11.191 0.899 -22.688 1.00 96.19 78 PRO A N 1
ATOM 594 C CA . PRO A 1 78 ? 11.497 2.015 -23.573 1.00 96.19 78 PRO A CA 1
ATOM 595 C C . PRO A 1 78 ? 10.311 2.977 -23.652 1.00 96.19 78 PRO A C 1
ATOM 597 O O . PRO A 1 78 ? 9.172 2.562 -23.869 1.00 96.19 78 PRO A O 1
ATOM 600 N N . ILE A 1 79 ? 10.587 4.274 -23.556 1.00 96.06 79 ILE A N 1
ATOM 601 C CA . ILE A 1 79 ? 9.596 5.311 -23.840 1.00 96.06 79 ILE A CA 1
ATOM 602 C C . ILE A 1 79 ? 9.586 5.537 -25.351 1.00 96.06 79 ILE A C 1
ATOM 604 O O . ILE A 1 79 ? 10.631 5.670 -25.988 1.00 96.06 79 ILE A O 1
ATOM 608 N N . ARG A 1 80 ? 8.396 5.553 -25.953 1.00 95.38 80 ARG A N 1
ATOM 609 C CA . ARG A 1 80 ? 8.214 5.791 -27.389 1.00 95.38 80 ARG A CA 1
ATOM 610 C C . ARG A 1 80 ? 7.041 6.726 -27.610 1.00 95.38 80 ARG A C 1
ATOM 612 O O . ARG A 1 80 ? 6.056 6.675 -26.875 1.00 95.38 80 ARG A O 1
ATOM 619 N N . ARG A 1 81 ? 7.134 7.563 -28.641 1.00 95.06 81 ARG A N 1
ATOM 620 C CA . ARG A 1 81 ? 5.990 8.361 -29.084 1.00 95.06 81 ARG A CA 1
ATOM 621 C C . ARG A 1 81 ? 4.982 7.462 -29.787 1.00 95.06 81 ARG A C 1
ATOM 623 O O . ARG A 1 81 ? 5.366 6.567 -30.538 1.00 95.06 81 ARG A O 1
ATOM 630 N N . VAL A 1 82 ? 3.699 7.741 -29.573 1.00 95.56 82 VAL A N 1
ATOM 631 C CA . VAL A 1 82 ? 2.591 7.014 -30.218 1.00 95.56 82 VAL A CA 1
ATOM 632 C C . VAL A 1 82 ? 2.646 7.152 -31.745 1.00 95.56 82 VAL A C 1
ATOM 634 O O . VAL A 1 82 ? 2.315 6.210 -32.455 1.00 95.56 82 VAL A O 1
ATOM 637 N N . ASP A 1 83 ? 3.130 8.290 -32.252 1.00 96.25 83 ASP A N 1
ATOM 638 C CA . ASP A 1 83 ? 3.311 8.565 -33.686 1.00 96.25 83 ASP A CA 1
ATOM 639 C C . ASP A 1 83 ? 4.592 7.957 -34.296 1.00 96.25 83 ASP A C 1
ATOM 641 O O . ASP A 1 83 ? 4.871 8.159 -35.478 1.00 96.25 83 ASP A O 1
ATOM 645 N N . GLY A 1 84 ? 5.391 7.234 -33.502 1.00 95.12 84 GLY A N 1
ATOM 646 C CA . GLY A 1 84 ? 6.630 6.586 -33.938 1.00 95.12 84 GLY A CA 1
ATOM 647 C C . GLY A 1 84 ? 7.808 7.528 -34.212 1.00 95.12 84 GLY A C 1
ATOM 648 O O . GLY A 1 84 ? 8.875 7.059 -34.603 1.00 95.12 84 GLY A O 1
ATOM 649 N N . GLN A 1 85 ? 7.653 8.837 -34.007 1.00 96.44 85 GLN A N 1
ATOM 650 C CA . GLN A 1 85 ? 8.726 9.804 -34.233 1.00 96.44 85 GLN A CA 1
ATOM 651 C C . GLN A 1 85 ? 9.798 9.747 -33.125 1.00 96.44 85 GLN A C 1
ATOM 653 O O . GLN A 1 85 ? 9.557 9.197 -32.043 1.00 96.44 85 GLN A O 1
ATOM 658 N N . PRO A 1 86 ? 10.982 10.352 -33.344 1.00 95.75 86 PRO A N 1
ATOM 659 C CA . PRO A 1 86 ? 12.019 10.439 -32.320 1.00 95.75 86 PRO A CA 1
ATOM 660 C C . PRO A 1 86 ? 11.571 11.229 -31.081 1.00 95.75 86 PRO A C 1
ATOM 662 O O . PRO A 1 86 ? 10.803 12.197 -31.175 1.00 95.75 86 PRO A O 1
ATOM 665 N N . LEU A 1 87 ? 12.083 10.831 -29.913 1.00 96.94 87 LEU A N 1
ATOM 666 C CA . LEU A 1 87 ? 11.881 11.567 -28.665 1.00 96.94 87 LEU A CA 1
ATOM 667 C C . LEU A 1 87 ? 12.629 12.914 -28.695 1.00 96.94 87 LEU A C 1
ATOM 669 O O . LEU A 1 87 ? 13.759 12.966 -29.186 1.00 96.94 87 LEU A O 1
ATOM 673 N N . PRO A 1 88 ? 12.042 13.999 -28.155 1.00 95.25 88 PRO A N 1
ATOM 674 C CA . PRO A 1 88 ? 12.765 15.247 -27.928 1.00 95.25 88 PRO A CA 1
ATOM 675 C C . PRO A 1 88 ? 13.940 15.061 -26.949 1.00 95.25 88 PRO A C 1
ATOM 677 O O . PRO A 1 88 ? 13.858 14.198 -26.075 1.00 95.25 88 PRO A O 1
ATOM 680 N N . PRO A 1 89 ? 14.978 15.920 -26.997 1.00 93.69 89 PRO A N 1
ATOM 681 C CA . PRO A 1 89 ? 16.166 15.793 -26.141 1.00 93.69 89 PRO A CA 1
ATOM 682 C C . PRO A 1 89 ? 15.890 15.781 -24.629 1.00 93.69 89 PRO A C 1
ATOM 684 O O . PRO A 1 89 ? 16.661 15.208 -23.869 1.00 93.69 89 PRO A O 1
ATOM 687 N N . ASN A 1 90 ? 14.789 16.401 -24.193 1.00 95.56 90 ASN A N 1
ATOM 688 C CA . ASN A 1 90 ? 14.435 16.543 -22.777 1.00 95.56 90 ASN A CA 1
ATOM 689 C C . ASN A 1 90 ? 13.525 15.418 -22.257 1.00 95.56 90 ASN A C 1
ATOM 691 O O . ASN A 1 90 ? 13.068 15.482 -21.118 1.00 95.56 90 ASN A O 1
ATOM 695 N N . VAL A 1 91 ? 13.216 14.416 -23.085 1.00 94.50 91 VAL A N 1
ATOM 696 C CA . VAL A 1 91 ? 12.369 13.287 -22.693 1.00 94.50 91 VAL A CA 1
ATOM 697 C C . VAL A 1 91 ? 13.252 12.070 -22.410 1.00 94.50 91 VAL A C 1
ATOM 699 O O . VAL A 1 91 ? 14.040 11.687 -23.278 1.00 94.50 91 VAL A O 1
ATOM 702 N N . PRO A 1 92 ? 13.132 11.430 -21.231 1.00 96.00 92 PRO A N 1
ATOM 703 C CA . PRO A 1 92 ? 13.849 10.195 -20.940 1.00 96.00 92 PRO A CA 1
ATOM 704 C C . PRO A 1 92 ? 13.558 9.117 -21.990 1.00 96.00 92 PRO A C 1
ATOM 706 O O . PRO A 1 92 ? 12.423 8.949 -22.430 1.00 96.00 92 PRO A O 1
ATOM 709 N N . SER A 1 93 ? 14.581 8.355 -22.376 1.00 95.88 93 SER A N 1
ATOM 710 C CA . SER A 1 93 ? 14.439 7.266 -23.354 1.00 95.88 93 SER A CA 1
ATOM 711 C C . SER A 1 93 ? 13.822 5.995 -22.766 1.00 95.88 93 SER A C 1
ATOM 713 O O . SER A 1 93 ? 13.363 5.131 -23.512 1.00 95.88 93 SER A O 1
ATOM 715 N N . HIS A 1 94 ? 13.792 5.878 -21.437 1.00 96.69 94 HIS A N 1
ATOM 716 C CA . HIS A 1 94 ? 13.298 4.709 -20.720 1.00 96.69 94 HIS A CA 1
ATOM 717 C C . HIS A 1 94 ? 12.592 5.123 -19.427 1.00 96.69 94 HIS A C 1
ATOM 719 O O . HIS A 1 94 ? 12.914 6.158 -18.840 1.00 96.69 94 HIS A O 1
ATOM 725 N N . ALA A 1 95 ? 11.666 4.284 -18.973 1.00 95.50 95 ALA A N 1
ATOM 726 C CA . ALA A 1 95 ? 11.072 4.339 -17.646 1.00 95.50 95 ALA A CA 1
ATOM 727 C C . ALA A 1 95 ? 11.475 3.094 -16.852 1.00 95.50 95 ALA A C 1
ATOM 729 O O . ALA A 1 95 ? 11.681 2.022 -17.421 1.00 95.50 95 ALA A O 1
ATOM 730 N N . VAL A 1 96 ? 11.563 3.242 -15.533 1.00 94.88 96 VAL A N 1
ATOM 731 C CA . VAL A 1 96 ? 11.737 2.122 -14.607 1.00 94.88 96 VAL A CA 1
ATOM 732 C C . VAL A 1 96 ? 10.386 1.852 -13.963 1.00 94.88 96 VAL A C 1
ATOM 734 O O . VAL A 1 96 ? 9.795 2.759 -13.377 1.00 94.88 96 VAL A O 1
ATOM 737 N N . MET A 1 97 ? 9.877 0.633 -14.099 1.00 91.81 97 MET A N 1
ATOM 738 C CA . MET A 1 97 ? 8.610 0.248 -13.493 1.00 91.81 97 MET A CA 1
ATOM 739 C C . MET A 1 97 ? 8.790 -0.044 -12.006 1.00 91.81 97 MET A C 1
ATOM 741 O O . MET A 1 97 ? 9.770 -0.696 -11.626 1.00 91.81 97 MET A O 1
ATOM 745 N N . PRO A 1 98 ? 7.875 0.452 -11.154 1.00 86.69 98 PRO A N 1
ATOM 746 C CA . PRO A 1 98 ? 7.940 0.187 -9.728 1.00 86.69 98 PRO A CA 1
ATOM 747 C C . PRO A 1 98 ? 7.756 -1.309 -9.467 1.00 86.69 98 PRO A C 1
ATOM 749 O O . PRO A 1 98 ? 6.940 -1.974 -10.107 1.00 86.69 98 PRO A O 1
ATOM 752 N N . LEU A 1 99 ? 8.514 -1.830 -8.505 1.00 85.62 99 LEU A N 1
ATOM 753 C CA . LEU A 1 99 ? 8.316 -3.186 -8.010 1.00 85.62 99 LEU A CA 1
ATOM 754 C C . LEU A 1 99 ? 7.109 -3.220 -7.079 1.00 85.62 99 LEU A C 1
ATOM 756 O O . LEU A 1 99 ? 6.961 -2.368 -6.202 1.00 85.62 99 LEU A O 1
ATOM 760 N N . TYR A 1 100 ? 6.274 -4.240 -7.247 1.00 82.88 100 TYR A N 1
ATOM 761 C CA . TYR A 1 100 ? 5.186 -4.502 -6.322 1.00 82.88 100 TYR A CA 1
ATOM 762 C C . TYR A 1 100 ? 5.706 -5.332 -5.146 1.00 82.88 100 TYR A C 1
ATOM 764 O O . TYR A 1 100 ? 5.864 -6.545 -5.252 1.00 82.88 100 TYR A O 1
ATOM 772 N N . LEU A 1 101 ? 5.960 -4.658 -4.023 1.00 86.06 101 LEU A N 1
ATOM 773 C CA . LEU A 1 101 ? 6.339 -5.276 -2.742 1.00 86.06 101 LEU A CA 1
ATOM 774 C C . LEU A 1 101 ? 5.126 -5.813 -1.971 1.00 86.06 101 LEU A C 1
ATOM 776 O O . LEU A 1 101 ? 5.264 -6.394 -0.895 1.00 86.06 101 LEU A O 1
ATOM 780 N N . GLY A 1 102 ? 3.934 -5.559 -2.510 1.00 85.12 102 GLY A N 1
ATOM 781 C CA . GLY A 1 102 ? 2.667 -5.818 -1.869 1.00 85.12 102 GLY A CA 1
ATOM 782 C C . GLY A 1 102 ? 2.254 -7.282 -1.841 1.00 85.12 102 GLY A C 1
ATOM 783 O O . GLY A 1 102 ? 2.773 -8.147 -2.548 1.00 85.12 102 GLY A O 1
ATOM 784 N N . LYS A 1 103 ? 1.232 -7.541 -1.034 1.00 88.88 103 LYS A N 1
ATOM 785 C CA . LYS A 1 103 ? 0.584 -8.841 -0.915 1.00 88.88 103 LYS A CA 1
ATOM 786 C C . LYS A 1 103 ? -0.745 -8.828 -1.667 1.00 88.88 103 LYS A C 1
ATOM 788 O O . LYS A 1 103 ? -1.428 -7.808 -1.719 1.00 88.88 103 LYS A O 1
ATOM 793 N N . LYS A 1 104 ? -1.160 -9.960 -2.239 1.00 92.75 104 LYS A N 1
ATOM 794 C CA . LYS A 1 104 ? -2.496 -10.073 -2.853 1.00 92.75 104 LYS A CA 1
ATOM 795 C C . LYS A 1 104 ? -3.539 -10.249 -1.759 1.00 92.75 104 LYS A C 1
ATOM 797 O O . LYS A 1 104 ? -3.300 -10.984 -0.808 1.00 92.75 104 LYS A O 1
ATOM 802 N N . ALA A 1 105 ? -4.721 -9.660 -1.926 1.00 95.06 105 ALA A N 1
ATOM 803 C CA . ALA A 1 105 ? -5.780 -9.630 -0.912 1.00 95.06 105 ALA A CA 1
ATOM 804 C C . ALA A 1 105 ? -6.118 -11.002 -0.306 1.00 95.06 105 ALA A C 1
ATOM 806 O O . ALA A 1 105 ? -6.346 -11.113 0.893 1.00 95.06 105 ALA A O 1
ATOM 807 N N . GLN A 1 106 ? -6.112 -12.053 -1.124 1.00 96.31 106 GLN A N 1
ATOM 808 C CA . GLN A 1 106 ? -6.390 -13.430 -0.706 1.00 96.31 106 GLN A CA 1
ATOM 809 C C . GLN A 1 106 ? -5.350 -14.022 0.262 1.00 96.31 106 GLN A C 1
ATOM 811 O O . GLN A 1 106 ? -5.687 -14.919 1.028 1.00 96.31 106 GLN A O 1
ATOM 816 N N . ASP A 1 107 ? -4.111 -13.525 0.222 1.00 94.50 107 ASP A N 1
ATOM 817 C CA . ASP A 1 107 ? -2.998 -14.025 1.030 1.00 94.50 107 ASP A CA 1
ATOM 818 C C . ASP A 1 107 ? -2.898 -13.268 2.364 1.00 94.50 107 ASP A C 1
ATOM 820 O O . ASP A 1 107 ? -2.117 -13.647 3.238 1.00 94.50 107 ASP A O 1
ATOM 824 N N . PHE A 1 108 ? -3.674 -12.192 2.538 1.00 94.94 108 PHE A N 1
ATOM 825 C CA . PHE A 1 108 ? -3.674 -11.422 3.774 1.00 94.94 108 PHE A CA 1
ATOM 826 C C . PHE A 1 108 ? -4.077 -12.272 4.977 1.00 94.94 108 PHE A C 1
ATOM 828 O O . PHE A 1 108 ? -4.937 -13.152 4.920 1.00 94.94 108 PHE A O 1
ATOM 835 N N . THR A 1 109 ? -3.485 -11.919 6.103 1.00 95.44 109 THR A N 1
ATOM 836 C CA . THR A 1 109 ? -3.695 -12.499 7.417 1.00 95.44 109 THR A CA 1
ATOM 837 C C . THR A 1 109 ? -4.327 -11.469 8.348 1.00 95.44 109 THR A C 1
ATOM 839 O O . THR A 1 109 ? -4.472 -10.288 8.026 1.00 95.44 109 THR A O 1
ATOM 842 N N . LEU A 1 110 ? -4.725 -11.918 9.537 1.00 95.88 110 LEU A N 1
ATOM 843 C CA . LEU A 1 110 ? -5.190 -11.006 10.580 1.00 95.88 110 LEU A CA 1
ATOM 844 C C . LEU A 1 110 ? -4.075 -10.094 11.099 1.00 95.88 110 LEU A C 1
ATOM 846 O O . LE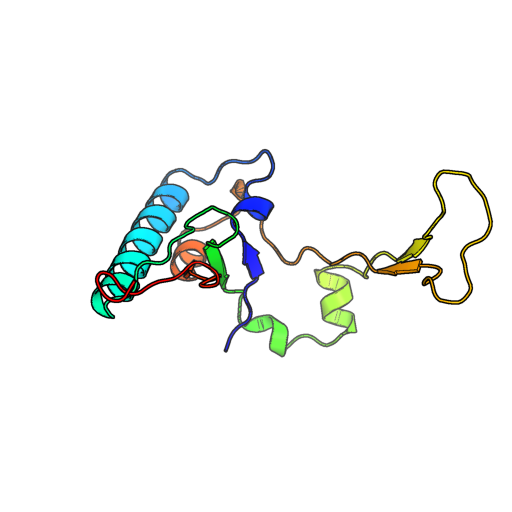U A 1 110 ? -4.387 -9.031 11.625 1.00 95.88 110 LEU A O 1
ATOM 850 N N . ASP A 1 111 ? -2.812 -10.503 10.975 1.00 93.25 111 ASP A N 1
ATOM 851 C CA . ASP A 1 111 ? -1.678 -9.697 11.422 1.00 93.25 111 ASP A CA 1
ATOM 852 C C . ASP A 1 111 ? -1.429 -8.517 10.480 1.00 93.25 111 ASP A C 1
ATOM 854 O O . ASP A 1 111 ? -1.361 -7.378 10.939 1.00 93.25 111 ASP A O 1
ATOM 858 N N . ASP A 1 112 ? -1.501 -8.766 9.167 1.00 93.12 112 ASP A N 1
ATOM 859 C CA . ASP A 1 112 ? -1.455 -7.721 8.133 1.00 93.12 112 ASP A CA 1
ATOM 860 C C . ASP A 1 112 ? -2.495 -6.616 8.421 1.00 93.12 112 ASP A C 1
ATOM 862 O O . ASP A 1 112 ? -2.218 -5.422 8.313 1.00 93.12 112 ASP A O 1
ATOM 866 N N . ALA A 1 113 ? -3.698 -6.997 8.873 1.00 94.62 113 ALA A N 1
ATOM 867 C CA . ALA A 1 113 ? -4.749 -6.039 9.211 1.00 94.62 113 ALA A CA 1
ATOM 868 C C . ALA A 1 113 ? -4.407 -5.144 10.418 1.00 94.62 113 ALA A C 1
ATOM 870 O O . ALA A 1 113 ? -4.844 -3.995 10.450 1.00 94.62 113 ALA A O 1
ATOM 871 N N . ARG A 1 114 ? -3.616 -5.622 11.394 1.00 91.38 114 ARG A N 1
ATOM 872 C CA . ARG A 1 114 ? -3.142 -4.801 12.531 1.00 91.38 114 ARG A CA 1
ATOM 873 C C . ARG A 1 114 ? -2.169 -3.715 12.079 1.00 91.38 114 ARG A C 1
ATOM 875 O O . ARG A 1 114 ? -2.040 -2.690 12.743 1.00 91.38 114 ARG A O 1
ATOM 882 N N . GLY A 1 115 ? -1.486 -3.947 10.960 1.00 90.94 115 GLY A N 1
ATOM 883 C CA . GLY A 1 115 ? -0.566 -3.011 10.330 1.00 90.94 115 GLY A CA 1
ATOM 884 C C . GLY A 1 115 ? -1.243 -1.909 9.514 1.00 90.94 115 GLY A C 1
ATOM 885 O O . GLY A 1 115 ? -0.529 -1.198 8.811 1.00 90.94 115 GLY A O 1
ATOM 886 N N . LEU A 1 116 ? -2.573 -1.756 9.565 1.00 94.81 116 LEU A N 1
ATOM 887 C CA . LEU A 1 116 ? -3.290 -0.735 8.798 1.00 94.81 116 LEU A CA 1
ATOM 888 C C . LEU A 1 116 ? -2.797 0.677 9.142 1.00 94.81 116 LEU A C 1
ATOM 890 O O . LEU A 1 116 ? -2.665 1.052 10.309 1.00 94.81 116 LEU A O 1
ATOM 894 N N . VAL A 1 117 ? -2.563 1.477 8.106 1.00 94.94 117 VAL A N 1
ATOM 895 C CA . VAL A 1 117 ? -2.213 2.896 8.202 1.00 94.94 117 VAL A CA 1
ATOM 896 C C . VAL A 1 117 ? -3.138 3.680 7.282 1.00 94.94 117 VAL A C 1
ATOM 898 O O . VAL A 1 117 ? -3.283 3.342 6.112 1.00 94.94 117 VAL A O 1
ATOM 901 N N . LEU A 1 118 ? -3.759 4.730 7.811 1.00 96.56 118 LEU A N 1
ATOM 902 C CA . LEU A 1 118 ? -4.497 5.702 7.010 1.00 96.56 118 LEU A CA 1
ATOM 903 C C . LEU A 1 118 ? -3.525 6.800 6.558 1.00 96.56 118 LEU A C 1
ATOM 905 O O . LEU A 1 118 ? -2.797 7.353 7.384 1.00 96.56 118 LEU A O 1
ATOM 909 N N . SER A 1 119 ? -3.482 7.075 5.260 1.00 95.38 119 SER A N 1
ATOM 910 C CA . SER A 1 119 ? -2.604 8.065 4.628 1.00 95.38 119 SER A CA 1
ATOM 911 C C . SER A 1 119 ? -3.396 8.985 3.706 1.00 95.38 119 SER A C 1
ATOM 913 O O . SER A 1 119 ? -4.567 8.739 3.488 1.00 95.38 119 SER A O 1
ATOM 915 N N . ASP A 1 120 ? -2.716 9.929 3.056 1.00 95.06 120 ASP A N 1
ATOM 916 C CA . ASP A 1 120 ? -3.298 10.807 2.031 1.00 95.06 120 ASP A CA 1
ATOM 917 C C . ASP A 1 120 ? -4.303 11.831 2.580 1.00 95.06 120 ASP A C 1
ATOM 919 O O . ASP A 1 120 ? -5.493 11.828 2.292 1.00 95.06 120 ASP A O 1
ATOM 923 N N . PHE A 1 121 ? -3.779 12.745 3.396 1.00 96.44 121 PHE A N 1
ATOM 924 C CA . PHE A 1 121 ? -4.531 13.850 3.993 1.00 96.44 121 PHE A CA 1
ATOM 925 C C . PHE A 1 121 ? -4.567 15.095 3.085 1.00 96.44 121 PHE A C 1
ATOM 927 O O . PHE A 1 121 ? -4.709 16.206 3.587 1.00 96.44 121 PHE A O 1
ATOM 934 N N . GLY A 1 122 ? -4.387 14.938 1.766 1.00 95.81 122 GLY A N 1
ATOM 935 C CA . GLY A 1 122 ? -4.383 16.061 0.817 1.00 95.81 122 GLY A CA 1
ATOM 936 C C . GLY A 1 122 ? -5.708 16.829 0.780 1.00 95.81 122 GLY A C 1
ATOM 937 O O . GLY A 1 122 ? -5.702 18.045 0.633 1.00 95.81 122 GLY A O 1
ATOM 938 N N . GLU A 1 123 ? -6.814 16.119 1.013 1.00 96.19 123 GLU A N 1
ATOM 939 C CA . GLU A 1 123 ? -8.182 16.655 1.069 1.00 96.19 123 GLU A CA 1
ATOM 940 C C . GLU A 1 123 ? -8.704 16.785 2.515 1.00 96.19 123 GLU A C 1
ATOM 942 O O . GLU A 1 123 ? -9.909 16.883 2.754 1.00 96.19 123 GLU A O 1
ATOM 947 N N . ALA A 1 124 ? -7.814 16.727 3.511 1.00 96.88 124 ALA A N 1
ATOM 948 C CA . ALA A 1 124 ? -8.215 16.790 4.908 1.00 96.88 124 ALA A CA 1
ATOM 949 C C . ALA A 1 124 ? -8.499 18.229 5.355 1.00 96.88 124 ALA A C 1
ATOM 951 O O . ALA A 1 124 ? -7.764 19.158 5.025 1.00 96.88 124 ALA A O 1
ATOM 952 N N . PHE A 1 125 ? -9.523 18.399 6.189 1.00 95.94 125 PHE A N 1
ATOM 953 C CA . PHE A 1 125 ? -9.961 19.709 6.668 1.00 95.94 125 PHE A CA 1
ATOM 954 C C . PHE A 1 125 ? -10.402 19.661 8.133 1.00 95.94 125 PHE A C 1
ATOM 956 O O . PHE A 1 125 ? -10.718 18.600 8.679 1.00 95.94 125 PHE A O 1
ATOM 963 N N . ALA A 1 126 ? -10.431 20.824 8.782 1.00 96.00 126 ALA A N 1
ATOM 964 C CA . ALA A 1 126 ? -11.011 20.989 10.110 1.00 96.00 126 ALA A CA 1
ATOM 965 C C . ALA A 1 126 ? -12.450 21.532 9.979 1.00 96.00 126 ALA A C 1
ATOM 967 O O . ALA A 1 126 ? -12.659 22.566 9.336 1.00 96.00 126 ALA A O 1
ATOM 968 N N . PRO A 1 127 ? -13.466 20.867 10.560 1.00 89.56 127 PRO A N 1
ATOM 969 C CA . PRO A 1 127 ? -14.845 21.344 10.487 1.00 89.56 127 PRO A CA 1
ATOM 970 C C . PRO A 1 127 ? -15.012 22.732 11.120 1.00 89.56 127 PRO A C 1
ATOM 972 O O . PRO A 1 127 ? -14.607 22.949 12.260 1.00 89.56 127 PRO A O 1
ATOM 975 N N . GLY A 1 128 ? -15.668 23.656 10.412 1.00 80.25 128 GLY A N 1
ATOM 976 C CA . GLY A 1 128 ? -16.018 24.987 10.932 1.00 80.25 128 GLY A CA 1
ATOM 977 C C . GLY A 1 128 ? -14.930 26.060 10.808 1.00 80.25 128 GLY A C 1
ATOM 978 O O . GLY A 1 128 ? -15.125 27.165 11.309 1.00 80.25 128 GLY A O 1
ATOM 979 N N . THR A 1 129 ? -13.809 25.754 10.152 1.00 68.75 129 THR A N 1
ATOM 980 C CA . THR A 1 129 ? -12.768 26.733 9.777 1.00 68.75 129 THR A CA 1
ATOM 981 C C . THR A 1 129 ? -12.668 26.979 8.268 1.00 68.75 129 THR A C 1
ATOM 983 O O . THR A 1 129 ? -11.789 27.728 7.846 1.00 68.75 129 THR A O 1
ATOM 986 N N . GLU A 1 130 ? -13.555 26.367 7.479 1.00 53.78 130 GLU A N 1
ATOM 987 C CA . GLU A 1 130 ? -13.776 26.676 6.057 1.00 53.78 130 GLU A CA 1
ATOM 988 C C . GLU A 1 130 ? -14.928 27.667 5.861 1.00 53.78 130 GLU A C 1
ATOM 990 O O . GLU A 1 130 ? -15.919 27.583 6.628 1.00 53.78 130 GLU A O 1
#

pLDDT: mean 92.26, std 7.36, range [53.78, 98.31]